Protein AF-A0A6L2N1P4-F1 (afdb_monomer_lite)

Foldseek 3Di:
DDDDDDDDDDDDDDDDPPPDPDDPPPPPDPDDDPLVVQVVVLQVDPVNVCAKYADPVNPDMDGNNPVVVCVSRDD

Sequence (75 aa):
MQTVKEEEVTIISSSSSSSSPRPKEGLNEVGPPPFLTKIFDMVEDPTSDEVVSWSKTRNSFVVWDSHRFSTALLP

InterPro domains:
  IPR000232 Heat shock factor (HSF)-type, DNA-binding [PF00447] (35-75)
  IPR036388 Winged helix-like DNA-binding domain superfamily [G3DSA:1.10.10.10] (28-75)
  IPR036390 Winged helix DNA-binding domain superfamily [SSF46785] (31-75)

pLDDT: mean 74.68, std 20.26, range [32.94, 97.06]

Secondary structure (DSSP, 8-state):
--PPPP------------------TT---SSS-HHHHHHHHHHH-GGGTTTEEE-TTSSSEEES-HHHHHHHH--

Radius of gyration: 24.43 Å; chains: 1; bounding box: 48×58×41 Å

Structure (mmCIF, N/CA/C/O backbone):
data_AF-A0A6L2N1P4-F1
#
_entry.id   AF-A0A6L2N1P4-F1
#
loop_
_atom_site.group_PDB
_atom_site.id
_atom_site.type_symbol
_atom_site.label_atom_id
_atom_site.label_alt_id
_atom_site.label_comp_id
_atom_site.label_asym_id
_atom_site.label_entity_id
_atom_site.label_seq_id
_atom_site.pdbx_PDB_ins_code
_atom_site.Cartn_x
_atom_si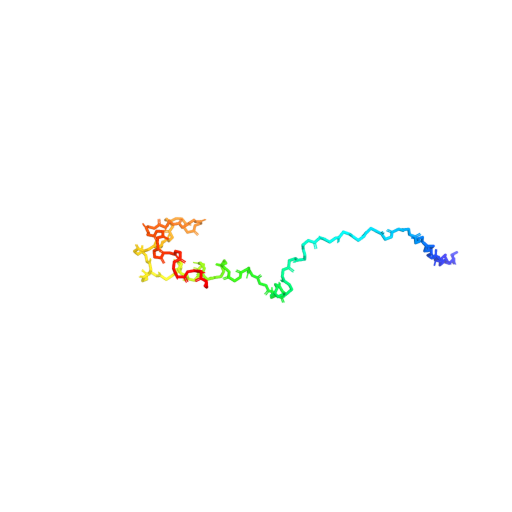te.Cartn_y
_atom_site.Cartn_z
_atom_site.occupancy
_atom_site.B_iso_or_equiv
_atom_site.auth_seq_id
_atom_site.auth_comp_id
_atom_site.auth_asym_id
_atom_site.auth_atom_id
_atom_site.pdbx_PDB_model_num
ATOM 1 N N . MET A 1 1 ? 36.902 42.688 31.067 1.00 45.72 1 MET A N 1
ATOM 2 C CA . MET A 1 1 ? 35.998 41.527 30.965 1.00 45.72 1 MET A CA 1
ATOM 3 C C . MET A 1 1 ? 34.910 41.686 32.010 1.00 45.72 1 MET A C 1
ATOM 5 O O . MET A 1 1 ? 35.203 41.493 33.177 1.00 45.72 1 MET A O 1
ATOM 9 N N . GLN A 1 2 ? 33.709 42.100 31.613 1.00 32.94 2 GLN A N 1
ATOM 10 C CA . GLN A 1 2 ? 32.468 41.837 32.347 1.00 32.94 2 GLN A CA 1
ATOM 11 C C . GLN A 1 2 ? 31.288 42.083 31.392 1.00 32.94 2 GLN A C 1
ATOM 13 O O . GLN A 1 2 ? 31.395 42.852 30.443 1.00 32.94 2 GLN A O 1
ATOM 18 N N . THR A 1 3 ? 30.225 41.336 31.634 1.00 43.62 3 THR A N 1
ATOM 19 C CA . THR A 1 3 ? 29.262 40.750 30.700 1.00 43.62 3 THR A CA 1
ATOM 20 C C . THR A 1 3 ? 28.061 41.661 30.419 1.00 43.62 3 THR A C 1
ATOM 22 O O . THR A 1 3 ? 27.514 42.236 31.356 1.00 43.62 3 THR A O 1
ATOM 25 N N . VAL A 1 4 ? 27.601 41.745 29.165 1.00 41.19 4 VAL A N 1
ATOM 26 C CA . VAL A 1 4 ? 26.286 42.320 28.818 1.00 41.19 4 VAL A CA 1
ATOM 27 C C . VAL A 1 4 ? 25.194 41.264 29.024 1.00 41.19 4 VAL A C 1
ATOM 29 O O . VAL A 1 4 ? 25.333 40.135 28.557 1.00 41.19 4 VAL A O 1
ATOM 32 N N . LYS A 1 5 ? 24.134 41.617 29.760 1.00 50.84 5 LYS A N 1
ATOM 33 C CA . LYS A 1 5 ? 22.872 40.868 29.828 1.00 50.84 5 LYS A CA 1
ATOM 34 C C . LYS A 1 5 ? 21.849 41.593 28.960 1.00 50.84 5 LYS A C 1
ATOM 36 O O . LYS A 1 5 ? 21.712 42.808 29.063 1.00 50.84 5 LYS A O 1
ATOM 41 N N . GLU A 1 6 ? 21.194 40.820 28.110 1.00 48.81 6 GLU A N 1
ATOM 42 C CA . GLU A 1 6 ? 20.218 41.239 27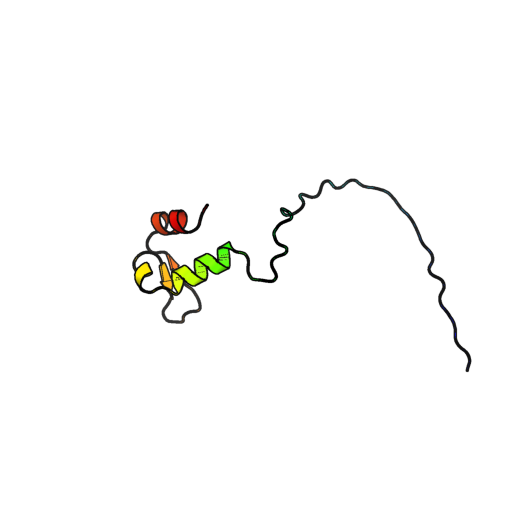.111 1.00 48.81 6 GLU A CA 1
ATOM 43 C C . GLU A 1 6 ? 18.844 41.472 27.759 1.00 48.81 6 GLU A C 1
ATOM 45 O O . GLU A 1 6 ? 18.445 40.732 28.660 1.00 48.81 6 GLU A O 1
ATOM 50 N N . GLU A 1 7 ? 18.135 42.502 27.299 1.00 44.25 7 GLU A N 1
ATOM 51 C CA . GLU A 1 7 ? 16.736 42.783 27.630 1.00 44.25 7 GLU A CA 1
ATOM 52 C C . GLU A 1 7 ? 15.907 42.617 26.346 1.00 44.25 7 GLU A C 1
ATOM 54 O O . GLU A 1 7 ? 16.239 43.180 25.302 1.00 44.25 7 GLU A O 1
ATOM 59 N N . GLU A 1 8 ? 14.867 41.787 26.414 1.00 40.25 8 GLU A N 1
ATOM 60 C CA . GLU A 1 8 ? 13.944 41.477 25.320 1.00 40.25 8 GLU A CA 1
ATOM 61 C C . GLU A 1 8 ? 12.884 42.582 25.185 1.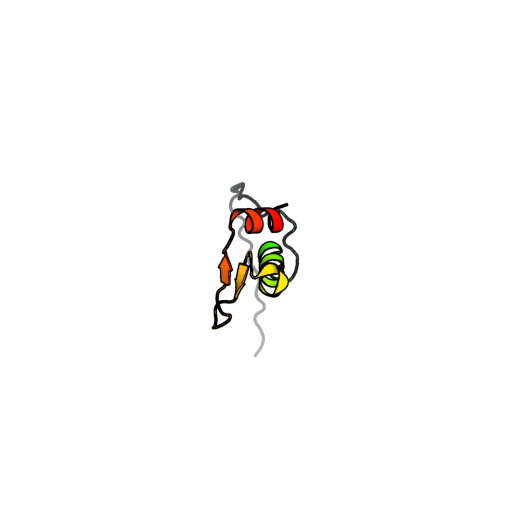00 40.25 8 GLU A C 1
ATOM 63 O O . GLU A 1 8 ? 12.170 42.885 26.139 1.00 40.25 8 GLU A O 1
ATOM 68 N N . VAL A 1 9 ? 12.732 43.151 23.985 1.00 34.03 9 VAL A N 1
ATOM 69 C CA . VAL A 1 9 ? 11.623 44.060 23.660 1.00 34.03 9 VAL A CA 1
ATOM 70 C C . VAL A 1 9 ? 10.471 43.262 23.047 1.00 34.03 9 VAL A C 1
ATOM 72 O O . VAL A 1 9 ? 10.553 42.792 21.912 1.00 34.03 9 VAL A O 1
ATOM 75 N N . THR A 1 10 ? 9.363 43.157 23.781 1.00 42.88 10 THR A N 1
ATOM 76 C CA . THR A 1 10 ? 8.083 42.624 23.298 1.00 42.88 10 THR A CA 1
ATOM 77 C C . THR A 1 10 ? 7.394 43.635 22.368 1.00 42.88 10 THR A C 1
ATOM 79 O O . THR A 1 10 ? 7.000 44.712 22.813 1.00 42.88 10 THR A O 1
ATOM 82 N N . ILE A 1 11 ? 7.173 43.291 21.091 1.00 44.25 11 ILE A N 1
ATOM 83 C CA . ILE A 1 11 ? 6.265 44.034 20.194 1.00 44.25 11 ILE A CA 1
ATOM 84 C C . ILE A 1 11 ? 5.062 43.152 19.849 1.00 44.25 11 ILE A C 1
ATOM 86 O O . ILE A 1 11 ? 5.160 42.158 19.135 1.00 44.25 11 ILE A O 1
ATOM 90 N N . ILE A 1 12 ? 3.909 43.550 20.377 1.00 63.25 12 ILE A N 1
ATOM 91 C CA . ILE A 1 12 ? 2.586 42.979 20.122 1.00 63.25 12 ILE A CA 1
ATOM 92 C C . ILE A 1 12 ? 2.039 43.624 18.842 1.00 63.25 12 ILE A C 1
ATOM 94 O O . ILE A 1 12 ? 1.970 44.850 18.769 1.00 63.25 12 ILE A O 1
ATOM 98 N N . SER A 1 13 ? 1.628 42.853 17.829 1.00 47.69 13 SER A N 1
ATOM 99 C CA . SER A 1 13 ? 0.876 43.400 16.685 1.00 47.69 13 SER A CA 1
ATOM 100 C C . SER A 1 13 ? -0.087 42.391 16.049 1.00 47.69 13 SER A C 1
ATOM 102 O O . SER A 1 13 ? 0.312 41.382 15.478 1.00 47.69 13 SER A O 1
ATOM 104 N N . SER A 1 14 ? -1.369 42.764 16.135 1.00 45.22 14 SER A N 1
ATOM 105 C CA . SER A 1 14 ? -2.537 42.382 15.324 1.00 45.22 14 SER A CA 1
ATOM 106 C C . SER A 1 14 ? -2.958 40.907 15.247 1.00 45.22 14 SER A C 1
ATOM 108 O O . SER A 1 14 ? -2.408 40.100 14.503 1.00 45.22 14 SER A O 1
ATOM 110 N N . SER A 1 15 ? -4.072 40.606 15.922 1.00 54.41 15 SER A N 1
ATOM 111 C CA . SER A 1 15 ? -4.905 39.424 15.706 1.00 54.41 15 SER A CA 1
ATOM 112 C C . SER A 1 15 ? -5.500 39.419 14.291 1.00 54.41 15 SER A C 1
ATOM 114 O O . SER A 1 15 ? -6.469 40.128 14.020 1.00 54.41 15 SER A O 1
ATOM 116 N N . SER A 1 16 ? -4.967 38.580 13.404 1.00 51.41 16 SER A N 1
ATOM 117 C CA . SER A 1 16 ? -5.751 38.042 12.291 1.00 51.41 16 SER A CA 1
ATOM 118 C C . SER A 1 16 ? -6.196 36.639 12.693 1.00 51.41 16 SER A C 1
ATOM 120 O O . SER A 1 16 ? -5.383 35.739 12.889 1.00 51.41 16 SER A O 1
ATOM 122 N N . SER A 1 17 ? -7.499 36.457 12.904 1.00 57.78 17 SER A N 1
ATOM 123 C CA . SER A 1 17 ? -8.090 35.137 13.097 1.00 57.78 17 SER A CA 1
ATOM 124 C C . SER A 1 17 ? -8.072 34.406 11.756 1.00 57.78 17 SER A C 1
ATOM 126 O O . SER A 1 17 ? -9.076 34.358 11.045 1.00 57.78 17 SER A O 1
ATOM 128 N N . SER A 1 18 ? -6.916 33.864 11.382 1.00 54.69 18 SER A N 1
ATOM 129 C CA . SER A 1 18 ? -6.850 32.842 10.352 1.00 54.69 18 SER A CA 1
ATOM 130 C C . SER A 1 18 ? -7.478 31.583 10.946 1.00 54.69 18 SER A C 1
ATOM 132 O O . SER A 1 18 ? -6.894 30.881 11.772 1.00 54.69 18 SER A O 1
ATOM 134 N N . SER A 1 19 ? -8.722 31.299 10.561 1.00 63.25 19 SER A N 1
ATOM 135 C CA . SER A 1 19 ? -9.317 29.974 10.716 1.00 63.25 19 SER A CA 1
ATOM 136 C C . SER A 1 19 ? -8.605 29.019 9.755 1.00 63.25 19 SER A C 1
ATOM 138 O O . SER A 1 19 ? -9.169 28.564 8.762 1.00 63.25 19 SER A O 1
ATOM 140 N N . SER A 1 20 ? -7.321 28.783 10.007 1.00 57.53 20 SER A N 1
ATOM 141 C CA . SER A 1 20 ? -6.544 27.763 9.328 1.00 57.53 20 SER A CA 1
ATOM 142 C C . SER A 1 20 ? -7.199 26.425 9.661 1.00 57.53 20 SER A C 1
ATOM 144 O O . SER A 1 20 ? -7.448 26.175 10.848 1.00 57.53 20 SER A O 1
ATOM 146 N N . PRO A 1 21 ? -7.525 25.576 8.670 1.00 59.34 21 PRO A N 1
ATOM 147 C CA . PRO A 1 21 ? -8.004 24.235 8.956 1.00 59.34 21 PRO A CA 1
ATOM 148 C C . PRO A 1 21 ? -6.936 23.556 9.809 1.00 59.34 21 PRO A C 1
ATOM 150 O O . PRO A 1 21 ? -5.831 23.293 9.340 1.00 59.34 21 PRO A O 1
ATOM 153 N N . ARG A 1 22 ? -7.232 23.356 11.098 1.00 59.69 22 ARG A N 1
ATOM 154 C CA . ARG A 1 22 ? -6.331 22.626 11.983 1.00 59.69 22 ARG A CA 1
ATOM 155 C C . ARG A 1 22 ? -6.372 21.177 11.505 1.00 59.69 22 ARG A C 1
ATOM 157 O O . ARG A 1 22 ? -7.473 20.617 11.440 1.00 59.69 22 ARG A O 1
ATOM 164 N N . PRO A 1 23 ? -5.227 20.579 11.127 1.00 63.12 23 PRO A N 1
ATOM 165 C CA . PRO A 1 23 ? -5.147 19.135 10.955 1.00 63.12 23 PRO A CA 1
ATOM 166 C C . PRO A 1 23 ? -5.801 18.485 12.172 1.00 63.12 23 PRO A C 1
ATOM 168 O O . PRO A 1 23 ? -5.608 18.971 13.287 1.00 63.12 23 PRO A O 1
ATOM 171 N N . LYS A 1 24 ? -6.650 17.475 11.961 1.00 62.84 24 LYS A N 1
ATOM 172 C CA . LYS A 1 24 ? -7.444 16.896 13.049 1.00 62.84 24 LYS A CA 1
ATOM 173 C C . LYS A 1 24 ? -6.503 16.477 14.184 1.00 62.84 24 LYS A C 1
ATOM 175 O O . LYS A 1 24 ? -5.645 15.619 13.989 1.00 62.84 24 LYS A O 1
ATOM 180 N N . GLU A 1 25 ? -6.643 17.151 15.325 1.00 58.62 25 GLU A N 1
ATOM 181 C CA . GLU A 1 25 ? -5.896 16.891 16.555 1.00 58.62 25 GLU A CA 1
ATOM 182 C C . GLU A 1 25 ? -6.126 15.417 16.921 1.00 58.62 25 GLU A C 1
ATOM 184 O O . GLU A 1 25 ? -7.260 14.996 17.143 1.00 58.62 25 GLU A O 1
ATOM 189 N N . GLY A 1 26 ? -5.064 14.615 16.838 1.00 54.34 26 GLY A N 1
ATOM 190 C CA . GLY A 1 26 ? -5.131 13.148 16.789 1.00 54.34 26 GLY A CA 1
ATOM 191 C C . GLY A 1 26 ? -3.992 12.503 15.989 1.00 54.34 26 GLY A C 1
ATOM 192 O O . GLY A 1 26 ? -3.797 11.301 16.065 1.00 54.34 26 GLY A O 1
ATOM 193 N N . LEU A 1 27 ? -3.197 13.302 15.267 1.00 54.41 27 LEU A N 1
ATOM 194 C CA . LEU A 1 27 ? -1.953 12.875 14.609 1.00 54.41 27 LEU A CA 1
ATOM 195 C C . LEU A 1 27 ? -0.698 13.050 15.495 1.00 54.41 27 LEU A C 1
ATOM 197 O O . LEU A 1 27 ? 0.410 13.085 14.973 1.00 54.41 27 LEU A O 1
ATOM 201 N N . ASN A 1 28 ? -0.842 13.174 16.822 1.00 55.06 28 ASN A N 1
ATOM 202 C CA . ASN A 1 28 ? 0.282 13.205 17.779 1.00 55.06 28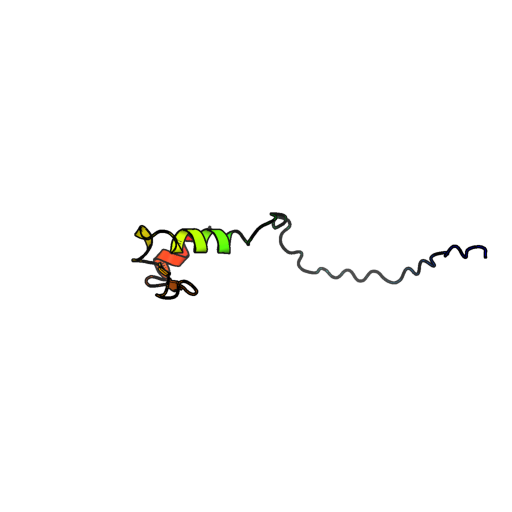 ASN A CA 1
ATOM 203 C C . ASN A 1 28 ? 0.810 11.785 18.088 1.00 55.06 28 ASN A C 1
ATOM 205 O O . ASN A 1 28 ? 1.241 11.491 19.200 1.00 55.06 28 ASN A O 1
ATOM 209 N N . GLU A 1 29 ? 0.750 10.886 17.111 1.00 61.09 29 GLU A N 1
ATOM 210 C CA . GLU A 1 29 ? 1.359 9.564 17.184 1.00 61.09 29 GLU A CA 1
ATOM 211 C C . GLU A 1 29 ? 2.788 9.740 16.649 1.00 61.09 29 GLU A C 1
ATOM 213 O O . GLU A 1 29 ? 2.979 10.139 15.499 1.00 61.09 29 GLU A O 1
ATOM 218 N N . VAL A 1 30 ? 3.814 9.512 17.473 1.00 68.19 30 VAL A N 1
ATOM 219 C CA . VAL A 1 30 ? 5.210 9.503 17.008 1.00 68.19 30 VAL A CA 1
ATOM 220 C C . VAL A 1 30 ? 5.377 8.297 16.081 1.00 68.19 30 VAL A C 1
ATOM 222 O O . VAL A 1 30 ? 5.652 7.192 16.538 1.00 68.19 30 VAL A O 1
ATOM 225 N N . GLY A 1 31 ? 5.152 8.478 14.780 1.00 74.88 31 GLY A N 1
ATOM 226 C CA . GLY A 1 31 ? 5.203 7.377 13.825 1.00 74.88 31 GLY A CA 1
ATOM 227 C C . GLY A 1 31 ? 4.702 7.739 12.428 1.00 74.88 31 GLY A C 1
ATOM 228 O O . GLY A 1 31 ? 4.180 8.834 12.205 1.00 74.88 31 GLY A O 1
ATOM 229 N N . PRO A 1 32 ? 4.890 6.834 11.453 1.00 79.81 32 PRO A N 1
ATOM 230 C CA . PRO A 1 32 ? 4.309 6.999 10.133 1.00 79.81 32 PRO A CA 1
ATOM 231 C C . PRO A 1 32 ? 2.774 7.089 10.235 1.00 79.81 32 PRO A C 1
ATOM 233 O O . PRO A 1 32 ? 2.174 6.424 11.081 1.00 79.81 32 PRO A O 1
ATOM 236 N N . PRO A 1 33 ? 2.122 7.896 9.379 1.00 81.94 33 PRO A N 1
ATOM 237 C CA . PRO A 1 33 ? 0.669 7.969 9.301 1.00 81.94 33 PRO A CA 1
ATOM 238 C C . PRO A 1 33 ? 0.010 6.575 9.291 1.00 81.94 33 PRO A C 1
ATOM 240 O O . PRO A 1 33 ? 0.478 5.712 8.547 1.00 81.94 33 PRO A O 1
ATOM 243 N N . PRO A 1 34 ? -1.111 6.357 10.007 1.00 81.19 34 PRO A N 1
ATOM 244 C CA . PRO A 1 34 ? -1.751 5.038 10.125 1.00 81.19 34 PRO A CA 1
ATOM 245 C C . PRO A 1 34 ? -2.069 4.362 8.784 1.00 81.19 34 PRO A C 1
ATOM 247 O O . PRO A 1 34 ? -1.971 3.144 8.649 1.00 81.19 34 PRO A O 1
ATOM 250 N N . PHE A 1 35 ? -2.409 5.165 7.770 1.00 84.12 35 PHE A N 1
ATOM 251 C CA . PHE A 1 35 ? -2.617 4.705 6.397 1.00 84.12 35 PHE A CA 1
ATOM 252 C C . PHE A 1 35 ? -1.366 4.049 5.804 1.00 84.12 35 PHE A C 1
ATOM 254 O O . PHE A 1 35 ? -1.460 2.991 5.190 1.00 84.12 35 PHE A O 1
ATOM 261 N N . LEU A 1 36 ? -0.192 4.654 6.011 1.00 86.31 36 LEU A N 1
ATOM 262 C CA . LEU A 1 36 ? 1.066 4.120 5.498 1.00 86.31 36 LEU A CA 1
ATOM 263 C C . LEU A 1 36 ? 1.456 2.834 6.218 1.00 86.31 36 LEU A C 1
ATOM 265 O O . LEU A 1 36 ? 1.865 1.893 5.549 1.00 86.31 36 LEU A O 1
ATOM 269 N N . THR A 1 37 ? 1.279 2.773 7.540 1.00 87.56 37 THR A N 1
ATOM 270 C CA . THR A 1 37 ? 1.536 1.554 8.320 1.00 87.56 37 THR A CA 1
ATOM 271 C C . THR A 1 37 ? 0.707 0.392 7.786 1.00 87.56 37 THR A C 1
ATOM 273 O O . THR A 1 37 ? 1.252 -0.640 7.415 1.00 87.56 37 THR A O 1
ATOM 276 N N . LYS A 1 38 ? -0.606 0.596 7.632 1.00 86.56 38 LYS A N 1
ATOM 277 C CA . LYS A 1 38 ? -1.515 -0.469 7.202 1.00 86.56 38 LYS A CA 1
ATOM 278 C C . LYS A 1 38 ? -1.282 -0.914 5.757 1.00 86.56 38 LYS A C 1
ATOM 280 O O . LYS A 1 38 ? -1.400 -2.100 5.466 1.00 86.56 38 LYS A O 1
ATOM 285 N N . ILE A 1 39 ? -0.937 0.013 4.857 1.00 90.75 39 ILE A N 1
ATOM 286 C CA . ILE A 1 39 ? -0.523 -0.355 3.495 1.00 90.75 39 ILE A CA 1
ATOM 287 C C . ILE A 1 39 ? 0.743 -1.192 3.543 1.00 90.75 39 ILE A C 1
ATOM 289 O O . ILE A 1 39 ? 0.805 -2.214 2.872 1.00 90.75 39 ILE A O 1
ATOM 293 N N . PHE A 1 40 ? 1.743 -0.760 4.308 1.00 91.00 40 PHE A N 1
ATOM 294 C CA . PHE A 1 40 ? 3.017 -1.459 4.366 1.00 91.00 40 PHE A CA 1
ATOM 295 C C . PHE A 1 40 ? 2.838 -2.889 4.882 1.00 91.00 40 PHE A C 1
ATOM 297 O O . PHE A 1 40 ? 3.307 -3.817 4.233 1.00 91.00 40 PHE A O 1
ATOM 304 N N . ASP A 1 41 ? 2.079 -3.067 5.965 1.00 91.62 41 ASP A N 1
ATOM 305 C CA . ASP A 1 41 ? 1.760 -4.385 6.524 1.00 91.62 41 ASP A CA 1
ATOM 306 C C . ASP A 1 41 ? 1.027 -5.277 5.515 1.00 91.62 41 ASP A C 1
ATOM 308 O O . ASP A 1 41 ? 1.319 -6.465 5.409 1.00 91.62 41 ASP A O 1
ATOM 312 N N . MET A 1 42 ? 0.097 -4.703 4.745 1.00 92.00 42 MET A N 1
ATOM 313 C CA . MET A 1 42 ? -0.624 -5.432 3.706 1.00 92.00 42 MET A CA 1
ATOM 314 C C . MET A 1 42 ? 0.327 -5.894 2.598 1.00 92.00 42 MET A C 1
ATOM 316 O O . MET A 1 42 ? 0.358 -7.073 2.291 1.00 92.00 42 MET A O 1
ATOM 320 N N . VAL A 1 43 ? 1.152 -5.003 2.042 1.00 94.50 43 VAL A N 1
ATOM 321 C CA . VAL A 1 43 ? 2.118 -5.352 0.980 1.00 94.50 43 VAL A CA 1
ATOM 322 C C . VAL A 1 43 ? 3.175 -6.355 1.470 1.00 94.50 43 VAL A C 1
ATOM 324 O O . VAL A 1 43 ? 3.724 -7.116 0.673 1.00 94.50 43 VAL A O 1
ATOM 327 N N . GLU A 1 44 ? 3.480 -6.365 2.769 1.00 94.50 44 GLU A N 1
ATOM 328 C CA . GLU A 1 44 ? 4.411 -7.317 3.381 1.00 94.50 44 GLU A CA 1
ATOM 329 C C . GLU A 1 44 ? 3.845 -8.739 3.485 1.00 94.50 44 GLU A C 1
ATOM 331 O O . GLU A 1 44 ? 4.625 -9.688 3.548 1.00 94.50 44 GLU A O 1
ATOM 336 N N . ASP A 1 45 ? 2.519 -8.900 3.491 1.00 94.38 45 ASP A N 1
ATOM 337 C CA . ASP A 1 45 ? 1.845 -10.190 3.610 1.00 94.38 45 ASP A CA 1
ATOM 338 C C . ASP A 1 45 ? 1.722 -10.889 2.240 1.00 94.38 45 ASP A C 1
ATOM 340 O O . ASP A 1 45 ? 0.903 -10.468 1.413 1.00 94.38 45 ASP A O 1
ATOM 344 N N . PRO A 1 46 ? 2.439 -12.010 2.003 1.00 94.19 46 PRO A N 1
ATOM 345 C CA . PRO A 1 46 ? 2.365 -12.749 0.743 1.00 94.19 46 PRO A CA 1
ATOM 346 C C . PRO A 1 46 ? 0.977 -13.337 0.465 1.00 94.19 46 PRO A C 1
ATOM 348 O O . PRO A 1 46 ? 0.651 -13.651 -0.677 1.00 94.19 46 PRO A O 1
ATOM 351 N N . THR A 1 47 ? 0.129 -13.504 1.488 1.00 94.62 47 THR A N 1
ATOM 352 C CA . THR A 1 47 ? -1.253 -13.962 1.278 1.00 94.62 47 THR A CA 1
ATOM 353 C C . THR A 1 47 ? -2.112 -12.906 0.582 1.00 94.62 47 THR A C 1
ATOM 355 O O . THR A 1 47 ? -3.159 -13.231 0.020 1.00 94.62 47 THR A O 1
ATOM 358 N N . SER A 1 48 ? -1.653 -11.652 0.570 1.00 93.88 48 SER A N 1
ATOM 359 C CA . SER A 1 48 ? -2.297 -10.544 -0.124 1.00 93.88 48 SER A CA 1
ATOM 360 C C . SER A 1 48 ? -1.748 -10.293 -1.533 1.00 93.88 48 SER A C 1
ATOM 362 O O . SER A 1 48 ? -2.285 -9.422 -2.218 1.00 93.88 48 SER A O 1
ATOM 364 N N . ASP A 1 49 ? -0.777 -11.090 -2.009 1.00 95.19 49 ASP A N 1
ATOM 365 C CA . ASP A 1 49 ? -0.104 -10.907 -3.308 1.00 95.19 49 ASP A CA 1
ATOM 366 C C . ASP A 1 49 ? -1.071 -10.899 -4.507 1.00 95.19 49 ASP A C 1
ATOM 368 O O . ASP A 1 49 ? -0.787 -10.286 -5.534 1.00 95.19 49 ASP A O 1
ATOM 372 N N . GLU A 1 50 ? -2.243 -11.530 -4.382 1.00 95.31 50 GLU A N 1
ATOM 373 C CA . GLU A 1 50 ? -3.309 -11.481 -5.395 1.00 95.31 50 GLU A CA 1
ATOM 374 C C . GLU A 1 50 ? -3.969 -10.095 -5.527 1.00 95.31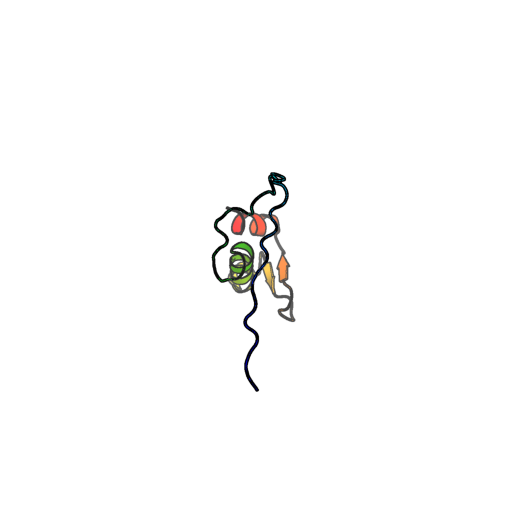 50 GLU A C 1
ATOM 376 O O . GLU A 1 50 ? -4.635 -9.809 -6.521 1.00 95.31 50 GLU A O 1
ATOM 381 N N . VAL A 1 51 ? -3.825 -9.240 -4.513 1.00 94.25 51 VAL A N 1
ATOM 382 C CA . VAL A 1 51 ? -4.437 -7.908 -4.407 1.00 94.25 51 VAL A CA 1
ATOM 383 C C . VAL A 1 51 ? -3.377 -6.818 -4.478 1.00 94.25 51 VAL A C 1
ATOM 385 O O . VAL A 1 51 ? -3.560 -5.837 -5.203 1.00 94.25 51 VAL A O 1
ATOM 388 N N . VAL A 1 52 ? -2.277 -6.970 -3.744 1.00 94.75 52 VAL A N 1
ATOM 389 C CA . VAL A 1 52 ? -1.144 -6.046 -3.749 1.00 94.75 52 VAL A CA 1
ATOM 390 C C . VAL A 1 52 ? 0.142 -6.811 -3.473 1.00 94.75 52 VAL A C 1
ATOM 392 O O . VAL A 1 52 ? 0.160 -7.677 -2.614 1.00 94.75 52 VAL A O 1
ATOM 395 N N . SER A 1 53 ? 1.226 -6.490 -4.174 1.00 96.12 53 SER A N 1
ATOM 396 C CA . SER A 1 53 ? 2.513 -7.146 -3.932 1.00 96.12 53 SER A CA 1
ATOM 397 C C . SER A 1 53 ? 3.680 -6.187 -4.107 1.00 96.12 53 SER A C 1
ATOM 399 O O . SER A 1 53 ? 3.600 -5.183 -4.827 1.00 96.12 53 SER A O 1
ATOM 401 N N . TRP A 1 54 ? 4.814 -6.530 -3.502 1.00 97.06 54 TRP A N 1
ATOM 402 C CA . TRP A 1 54 ? 6.074 -5.855 -3.785 1.00 97.06 54 TRP A CA 1
ATOM 403 C C . TRP A 1 54 ? 6.480 -6.021 -5.256 1.00 97.06 54 TRP A C 1
ATOM 405 O O . TRP A 1 54 ? 6.299 -7.071 -5.877 1.00 97.06 54 TRP A O 1
ATOM 415 N N . SER A 1 55 ? 7.097 -4.981 -5.815 1.00 95.44 55 SER A N 1
ATOM 416 C CA . SER A 1 55 ? 7.887 -5.113 -7.034 1.00 95.44 55 SER A CA 1
ATOM 417 C C . SER A 1 55 ? 9.146 -5.941 -6.754 1.00 95.44 55 SER A C 1
ATOM 419 O O . SER A 1 55 ? 9.579 -6.089 -5.610 1.00 95.44 55 SER A O 1
ATOM 421 N N . LYS A 1 56 ? 9.793 -6.452 -7.809 1.00 93.44 56 LYS A N 1
ATOM 422 C CA . LYS A 1 56 ? 11.001 -7.292 -7.680 1.00 93.44 56 LYS A CA 1
ATOM 423 C C . LYS A 1 56 ? 12.121 -6.640 -6.856 1.00 93.44 56 LYS A C 1
ATOM 425 O O . LYS A 1 56 ? 12.919 -7.345 -6.253 1.00 93.44 56 LYS A O 1
ATOM 430 N N . THR A 1 57 ? 12.192 -5.309 -6.849 1.00 95.56 57 THR A N 1
ATOM 431 C CA . THR A 1 57 ? 13.204 -4.520 -6.133 1.00 95.56 57 THR A CA 1
ATOM 432 C C . THR A 1 57 ? 12.771 -4.077 -4.733 1.00 95.56 57 THR A C 1
ATOM 434 O O . THR A 1 57 ? 13.557 -3.420 -4.058 1.00 95.56 57 THR A O 1
ATOM 437 N N . ARG A 1 58 ? 11.545 -4.406 -4.291 1.00 93.00 58 ARG A N 1
ATOM 438 C CA . ARG A 1 58 ? 10.959 -4.041 -2.981 1.00 93.00 58 ARG A CA 1
ATOM 439 C C . ARG A 1 58 ? 11.046 -2.553 -2.610 1.00 93.00 58 ARG A C 1
ATOM 441 O O . ARG A 1 58 ? 11.130 -2.194 -1.443 1.00 93.00 58 ARG A O 1
ATOM 448 N N . ASN A 1 59 ? 11.035 -1.671 -3.602 1.00 94.50 59 ASN A N 1
ATOM 449 C CA . ASN A 1 59 ? 11.020 -0.214 -3.410 1.00 94.50 59 ASN A CA 1
ATOM 450 C C . ASN A 1 59 ? 9.712 0.433 -3.892 1.00 94.50 59 ASN A C 1
ATOM 452 O O . ASN A 1 59 ? 9.539 1.645 -3.810 1.00 94.50 59 ASN A O 1
ATOM 456 N N . SER A 1 60 ? 8.814 -0.380 -4.432 1.00 94.75 60 SER A N 1
ATOM 457 C CA . SER A 1 60 ? 7.509 0.001 -4.949 1.00 94.75 60 SER A CA 1
ATOM 458 C C . SER A 1 60 ? 6.587 -1.206 -4.864 1.00 94.75 60 SER A C 1
ATOM 460 O O . SER A 1 60 ? 7.060 -2.342 -4.825 1.00 94.75 60 SER A O 1
ATOM 462 N N . PHE A 1 61 ? 5.282 -0.973 -4.853 1.00 95.56 61 PHE A N 1
ATOM 463 C CA . PHE A 1 61 ? 4.280 -2.031 -4.849 1.00 95.56 61 PHE A CA 1
ATOM 464 C C . PHE A 1 61 ? 3.320 -1.862 -6.021 1.00 95.56 61 PHE A C 1
ATOM 466 O O . PHE A 1 61 ? 3.157 -0.763 -6.558 1.00 95.56 61 PHE A O 1
ATOM 473 N N . VAL A 1 62 ? 2.710 -2.967 -6.432 1.00 95.69 62 VAL A N 1
ATOM 474 C CA . VAL A 1 62 ? 1.717 -3.017 -7.505 1.00 95.69 62 VAL A CA 1
ATOM 475 C C . VAL A 1 62 ? 0.388 -3.410 -6.890 1.00 95.69 62 VAL A C 1
ATOM 477 O O . VAL A 1 62 ? 0.321 -4.389 -6.156 1.00 95.69 62 VAL A O 1
ATOM 480 N N . VAL A 1 63 ? -0.660 -2.647 -7.192 1.00 94.88 63 VAL A N 1
ATOM 481 C CA . VAL A 1 63 ? -2.036 -2.982 -6.815 1.00 94.88 63 VAL A CA 1
ATOM 482 C C . VAL A 1 63 ? -2.679 -3.712 -7.990 1.00 94.88 63 VAL A C 1
ATOM 484 O O . VAL A 1 63 ? -2.880 -3.122 -9.051 1.00 94.88 63 VAL A O 1
ATOM 487 N N . TRP A 1 64 ? -2.981 -4.992 -7.800 1.00 95.88 64 TRP A N 1
ATOM 488 C CA . TRP A 1 64 ? -3.606 -5.864 -8.795 1.00 95.88 64 TRP A CA 1
ATOM 489 C C . TRP A 1 64 ? -5.131 -5.734 -8.787 1.00 95.88 64 TRP A C 1
ATOM 491 O O . TRP A 1 64 ? -5.756 -5.717 -9.846 1.00 95.88 64 TRP A O 1
ATOM 501 N N . ASP A 1 65 ? -5.723 -5.563 -7.602 1.00 94.94 65 ASP A N 1
ATOM 502 C CA . ASP A 1 65 ? -7.158 -5.332 -7.421 1.00 94.94 65 ASP A CA 1
ATOM 503 C C . ASP A 1 65 ? -7.394 -4.071 -6.581 1.00 94.94 65 ASP A C 1
ATOM 505 O O . ASP A 1 65 ? -7.359 -4.083 -5.348 1.00 94.94 65 ASP A O 1
ATOM 509 N N . SER A 1 66 ? -7.664 -2.956 -7.266 1.00 92.69 66 SER A N 1
ATOM 510 C CA . SER A 1 66 ? -7.909 -1.664 -6.617 1.00 92.69 66 SER A CA 1
ATOM 511 C C . SER A 1 66 ? -9.165 -1.657 -5.744 1.00 92.69 66 SER A C 1
ATOM 513 O O . SER A 1 66 ? -9.215 -0.903 -4.769 1.00 92.69 66 SER A O 1
ATOM 515 N N . HIS A 1 67 ? -10.184 -2.449 -6.087 1.00 93.44 67 HIS A N 1
ATOM 516 C CA . HIS A 1 67 ? -11.425 -2.489 -5.325 1.00 93.44 67 HIS A CA 1
ATOM 517 C C . HIS A 1 67 ? -11.173 -3.167 -3.976 1.00 93.44 67 HIS A C 1
ATOM 519 O O . HIS A 1 67 ? -11.381 -2.538 -2.937 1.00 93.44 67 HIS A O 1
ATOM 525 N N . ARG A 1 68 ? -10.609 -4.384 -3.985 1.00 91.75 68 ARG A N 1
ATOM 526 C CA . ARG A 1 68 ? -10.235 -5.106 -2.755 1.00 91.75 68 ARG A CA 1
ATOM 527 C C . ARG A 1 68 ? -9.232 -4.317 -1.912 1.00 91.75 68 ARG A C 1
ATOM 529 O O . ARG A 1 68 ? -9.410 -4.222 -0.697 1.00 91.75 68 ARG A O 1
ATOM 536 N N . PHE A 1 69 ? -8.243 -3.687 -2.548 1.00 91.25 69 PHE A N 1
ATOM 537 C CA . PHE A 1 69 ? -7.264 -2.829 -1.876 1.00 91.25 69 PHE A CA 1
ATOM 538 C C . PHE A 1 69 ? -7.929 -1.669 -1.121 1.00 91.25 69 PHE A C 1
ATOM 540 O O . PHE A 1 69 ? -7.693 -1.490 0.072 1.00 91.25 69 PHE A O 1
ATOM 547 N N . SER A 1 70 ? -8.825 -0.920 -1.775 1.00 89.12 70 SER A N 1
ATOM 548 C CA . SER A 1 70 ? -9.513 0.206 -1.128 1.00 89.12 70 SER A CA 1
ATOM 549 C C . SER A 1 70 ? -10.398 -0.224 0.047 1.00 89.12 70 SER A C 1
ATOM 551 O O . SER A 1 70 ? -10.367 0.420 1.094 1.00 89.12 70 SER A O 1
ATOM 553 N N . THR A 1 71 ? -11.116 -1.347 -0.077 1.00 87.19 71 THR A N 1
ATOM 554 C CA . THR A 1 71 ? -11.982 -1.864 0.996 1.00 87.19 71 THR A CA 1
ATOM 555 C C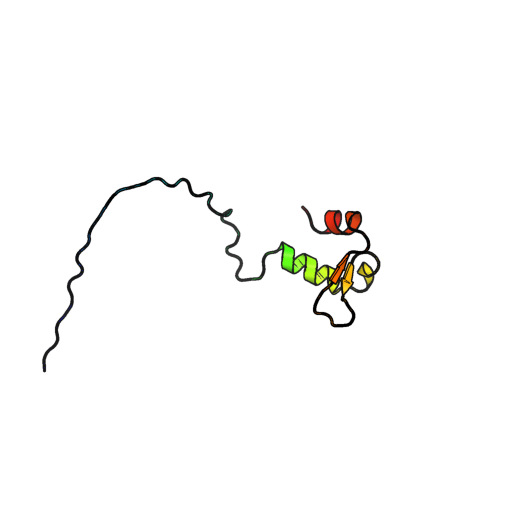 . THR A 1 71 ? -11.215 -2.333 2.232 1.00 87.19 71 THR A C 1
ATOM 557 O O . THR A 1 71 ? -11.758 -2.306 3.330 1.00 87.19 71 THR A O 1
ATOM 560 N N . ALA A 1 72 ? -9.956 -2.755 2.081 1.00 79.00 72 ALA A N 1
ATOM 561 C CA . ALA A 1 72 ? -9.124 -3.195 3.202 1.00 79.00 72 ALA A CA 1
ATOM 562 C C . ALA A 1 72 ? -8.486 -2.020 3.976 1.00 79.00 72 ALA A C 1
ATOM 564 O O . ALA A 1 72 ? -8.161 -2.137 5.167 1.00 79.00 72 ALA A O 1
ATOM 565 N N . LEU A 1 73 ? -8.293 -0.886 3.297 1.00 73.88 73 LEU A N 1
ATOM 566 C CA . LEU A 1 73 ? -7.495 0.240 3.786 1.00 73.88 73 LEU A CA 1
ATOM 567 C C . LEU A 1 73 ? -8.305 1.410 4.326 1.00 73.88 73 LEU A C 1
ATOM 569 O O . LEU A 1 73 ? -7.773 2.188 5.119 1.00 73.88 73 LEU A O 1
ATOM 573 N N . LEU A 1 74 ? -9.558 1.552 3.904 1.00 68.62 74 LEU A N 1
ATOM 574 C CA . LEU A 1 74 ? -10.404 2.660 4.324 1.00 68.62 74 LEU A CA 1
ATOM 575 C C . LEU A 1 74 ? -11.318 2.227 5.487 1.00 68.62 74 LEU A C 1
ATOM 577 O O . LEU A 1 74 ? -11.895 1.141 5.413 1.00 68.62 74 LEU A O 1
ATOM 581 N N . PRO A 1 75 ? -11.416 3.023 6.569 1.00 62.88 75 PRO A N 1
ATOM 582 C CA . PRO A 1 75 ? -12.463 2.863 7.576 1.00 62.88 75 PRO A CA 1
ATOM 583 C C . PRO A 1 75 ? -13.854 3.213 7.032 1.00 62.88 75 PRO A C 1
ATOM 585 O O . PRO A 1 75 ? -13.941 4.024 6.079 1.00 62.88 75 PRO A O 1
#

Organism: Tanacetum cinerariifolium (NCBI:txid118510)